Protein AF-A0A395ZCC0-F1 (afdb_monomer)

Secondary structure (DSSP, 8-state):
--STTHHHH-S--EEEEETT-TTHHHHHHTHHHHHHTT---EEEEESSSSSHHHHHHHHHHHHHHH--

Foldseek 3Di:
DPPLCVCVVDVADEEEFEPAEPCVVVSVVCVVVCVVSVPDYDYDYDHDYDDDVRVVVVVVVVVVVPPD

Solvent-accessible surface area (backbone atoms only — not comparable to full-atom values): 4155 Å² total; per-residue (Å²): 106,88,52,91,59,41,65,76,76,44,89,73,43,78,47,74,47,22,74,63,21,93,58,43,69,60,62,56,59,48,50,56,57,39,60,74,56,67,54,71,70,49,78,49,76,36,81,39,37,90,48,65,81,26,52,54,57,52,50,55,56,50,53,66,64,77,72,111

Sequence (68 aa):
MDDPDFNNYFHTFFRCIGDNDCFRSRFLEEDAIIQEKGVHEIRKIYPGGHDWNVWRPCFTDFAQMIFR

Radius of gyration: 13.05 Å; Cα contacts (8 Å, |Δi|>4): 67; chains: 1; bounding box: 22×27×30 Å

Organism: NCBI:txid3949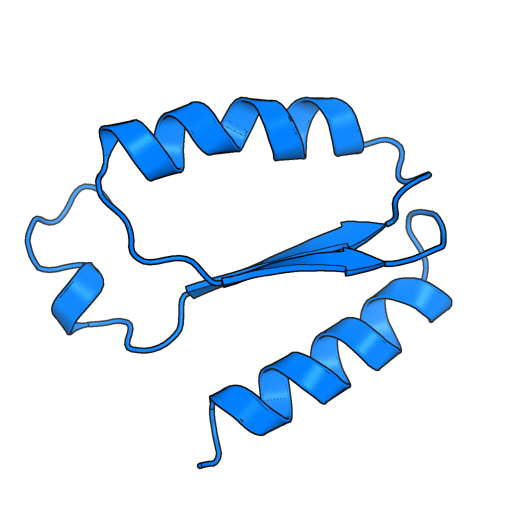1

Mean predicted aligned error: 2.57 Å

Nearest PDB structures (foldseek):
  5vol-assembly2_E  TM=8.276E-01  e=5.584E-03  Bacteroides intestinalis DSM 17393
  5vol-assembly1_C  TM=8.277E-01  e=1.123E-02  Bacteroides intestinalis DSM 17393
  5vol-assembly2_H  TM=8.249E-01  e=1.292E-02  Bacteroides intestinalis DSM 17393
  5vol-assembly2_D  TM=8.347E-01  e=1.486E-02  Bacteroides intestinalis DSM 17393
  5vol-assembly1_F  TM=8.145E-01  e=1.385E-02  Bacteroides intestinalis DSM 17393

pLDDT: mean 95.51, std 4.5, range [71.06, 98.5]

Structure (mmCIF, N/CA/C/O backbone):
data_AF-A0A395ZCC0-F1
#
_entry.id   AF-A0A395ZCC0-F1
#
loop_
_atom_site.group_PDB
_atom_site.i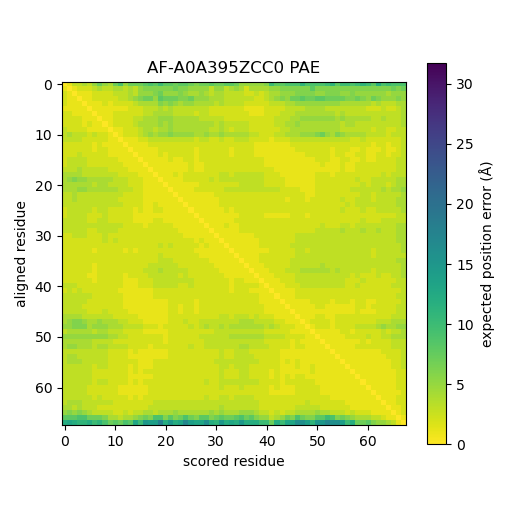d
_atom_site.type_symbol
_atom_site.label_atom_id
_atom_site.label_alt_id
_atom_site.label_comp_id
_atom_site.label_asym_id
_atom_site.label_entity_id
_atom_site.label_seq_id
_atom_site.pdbx_PDB_ins_code
_atom_site.Cartn_x
_atom_site.Cartn_y
_atom_site.Cartn_z
_atom_site.occupancy
_atom_site.B_iso_or_equiv
_atom_site.auth_seq_id
_atom_site.auth_comp_id
_atom_site.auth_asym_id
_atom_site.auth_atom_id
_atom_site.pdbx_PDB_model_num
ATOM 1 N N . MET A 1 1 ? -6.575 10.743 8.555 1.00 75.44 1 MET A N 1
ATOM 2 C CA . MET A 1 1 ? -5.277 10.756 9.258 1.00 75.44 1 MET A CA 1
ATOM 3 C C . MET A 1 1 ? -5.148 11.953 10.187 1.00 75.44 1 MET A C 1
ATOM 5 O O . MET A 1 1 ? -4.414 11.839 11.147 1.00 75.44 1 MET A O 1
ATOM 9 N N . ASP A 1 2 ? -5.816 13.081 9.913 1.00 89.44 2 ASP A N 1
ATOM 10 C CA . ASP A 1 2 ? -5.749 14.272 10.785 1.00 89.44 2 ASP A CA 1
ATOM 11 C C . ASP A 1 2 ? -6.676 14.205 12.008 1.00 89.44 2 ASP A C 1
ATOM 13 O O . ASP A 1 2 ? -6.523 14.979 12.946 1.00 89.44 2 ASP A O 1
ATOM 17 N N . ASP A 1 3 ? -7.636 13.279 11.998 1.00 93.44 3 ASP A N 1
ATOM 18 C CA . ASP A 1 3 ? -8.445 12.960 13.170 1.00 93.44 3 ASP A CA 1
ATOM 19 C C . ASP A 1 3 ? -7.597 12.147 14.173 1.00 93.44 3 ASP A C 1
ATOM 21 O O . ASP A 1 3 ? -7.060 11.104 13.771 1.00 93.44 3 ASP A O 1
ATOM 25 N N . PRO A 1 4 ? -7.471 12.577 15.445 1.00 91.00 4 PRO A N 1
ATOM 26 C CA . PRO A 1 4 ? -6.723 11.851 16.475 1.00 91.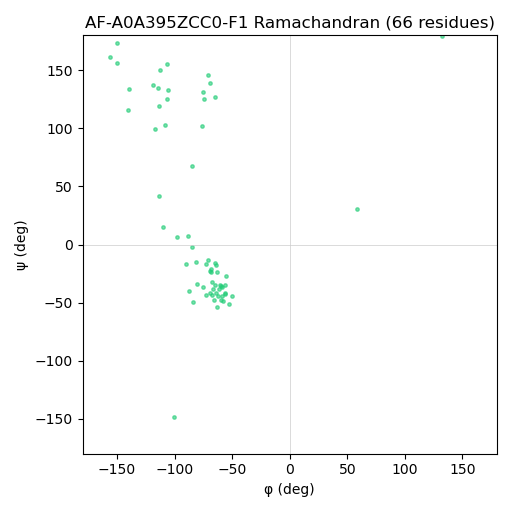00 4 PRO A CA 1
ATOM 27 C C . PRO A 1 4 ? -7.181 10.399 16.677 1.00 91.00 4 PRO A C 1
ATOM 29 O O . PRO A 1 4 ? -6.375 9.554 17.062 1.00 91.00 4 PRO A O 1
ATOM 32 N N . ASP A 1 5 ? -8.446 10.091 16.381 1.00 94.81 5 ASP A N 1
ATOM 33 C CA . ASP A 1 5 ? -9.028 8.755 16.527 1.00 94.81 5 ASP A CA 1
ATOM 34 C C . ASP A 1 5 ? -8.852 7.868 15.284 1.00 94.81 5 ASP A C 1
ATOM 36 O O . ASP A 1 5 ? -9.362 6.747 15.236 1.00 94.81 5 ASP A O 1
ATOM 40 N N . PHE A 1 6 ? -8.093 8.306 14.271 1.00 96.19 6 PHE A N 1
ATOM 41 C CA . PHE A 1 6 ? -7.912 7.561 13.019 1.00 96.19 6 PHE A CA 1
ATOM 42 C C . PHE A 1 6 ? -7.513 6.090 13.225 1.00 96.19 6 PHE A C 1
ATOM 44 O O . PHE A 1 6 ? -8.081 5.197 12.591 1.00 96.19 6 PHE A O 1
ATOM 51 N N . ASN A 1 7 ? -6.569 5.834 14.132 1.00 95.56 7 ASN A N 1
ATOM 52 C CA . ASN A 1 7 ? -6.085 4.484 14.429 1.00 95.56 7 ASN A CA 1
ATOM 53 C C . ASN A 1 7 ? -7.143 3.603 15.123 1.00 95.56 7 ASN A C 1
ATOM 55 O O . ASN A 1 7 ? -7.047 2.381 15.059 1.00 95.56 7 ASN A O 1
ATOM 59 N N . ASN A 1 8 ? -8.160 4.200 15.752 1.00 95.19 8 ASN A N 1
ATOM 60 C CA . ASN A 1 8 ? -9.282 3.471 16.345 1.00 95.19 8 ASN A CA 1
ATOM 61 C C . ASN A 1 8 ? -10.321 3.089 15.279 1.00 95.19 8 ASN A C 1
ATOM 63 O O . ASN A 1 8 ? -10.920 2.016 15.348 1.00 95.19 8 ASN A O 1
ATOM 67 N N . TYR A 1 9 ? -10.513 3.937 14.263 1.00 94.94 9 TYR A N 1
ATOM 68 C CA . TYR A 1 9 ? -11.446 3.665 13.167 1.00 94.94 9 TYR A CA 1
ATOM 69 C C . TYR A 1 9 ? -10.935 2.579 12.221 1.00 94.94 9 TYR A C 1
ATOM 71 O O . TYR A 1 9 ? -11.685 1.688 11.824 1.00 94.94 9 TYR A O 1
ATOM 79 N N . PHE A 1 10 ? -9.652 2.634 11.861 1.00 92.75 10 PHE A N 1
ATOM 80 C CA . PHE A 1 10 ? -9.067 1.734 10.874 1.00 92.75 10 PHE A CA 1
ATOM 81 C C . PHE A 1 10 ? -8.131 0.733 11.534 1.00 92.75 10 PHE A C 1
ATOM 83 O O . PHE A 1 10 ? -6.977 1.024 11.826 1.00 92.75 10 PHE A O 1
ATOM 90 N N . HIS A 1 11 ? -8.622 -0.494 11.698 1.00 91.81 11 HIS A N 1
ATOM 91 C CA . HIS A 1 11 ? -7.839 -1.596 12.264 1.00 91.81 11 HIS A CA 1
ATOM 92 C C . HIS A 1 11 ? -6.765 -2.106 11.290 1.00 91.81 11 HIS A C 1
ATOM 94 O O . HIS A 1 11 ? -5.853 -2.836 11.668 1.00 91.81 11 HIS A O 1
ATOM 100 N N . THR A 1 12 ? -6.884 -1.764 10.007 1.00 94.62 12 THR A N 1
ATOM 101 C CA . THR A 1 12 ? -5.916 -2.118 8.970 1.00 94.62 12 THR A CA 1
ATOM 102 C C . THR A 1 12 ? -5.752 -0.942 8.023 1.00 94.62 12 THR A C 1
ATOM 104 O 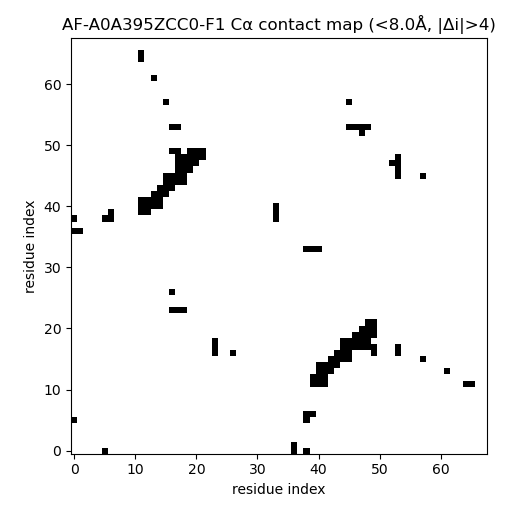O . THR A 1 12 ? -6.681 -0.579 7.303 1.00 94.62 12 THR A O 1
ATOM 107 N N . PHE A 1 13 ? -4.549 -0.375 7.999 1.00 95.94 13 PHE A N 1
ATOM 108 C CA . PHE A 1 13 ? -4.125 0.598 7.004 1.00 95.94 13 PHE A CA 1
ATOM 109 C C . PHE A 1 13 ? -2.955 0.001 6.214 1.00 95.94 13 PHE A C 1
ATOM 111 O O . PHE A 1 13 ? -1.826 -0.062 6.697 1.00 95.94 13 PHE A O 1
ATOM 118 N N . PHE A 1 14 ? -3.243 -0.524 5.023 1.00 97.25 14 PHE A N 1
ATOM 119 C CA . PHE A 1 14 ? -2.277 -1.260 4.210 1.00 97.25 14 PHE A CA 1
ATOM 120 C C . PHE A 1 14 ? -1.814 -0.423 3.017 1.00 97.25 14 PHE A C 1
ATOM 122 O O . PHE A 1 14 ? -2.632 0.014 2.208 1.00 97.25 14 PHE A O 1
ATOM 129 N N . ARG A 1 15 ? -0.498 -0.237 2.880 1.00 97.50 15 ARG A N 1
ATOM 130 C CA . ARG A 1 15 ? 0.124 0.422 1.727 1.00 97.50 15 ARG A CA 1
ATOM 131 C C . ARG A 1 15 ? 1.065 -0.534 1.008 1.00 97.50 15 ARG A C 1
ATOM 133 O O . ARG A 1 15 ? 1.858 -1.242 1.630 1.00 97.50 15 ARG A O 1
ATOM 140 N N . CYS A 1 16 ? 1.021 -0.534 -0.318 1.00 98.00 16 CYS A N 1
ATOM 141 C CA . CYS A 1 16 ? 1.911 -1.368 -1.110 1.00 98.00 16 CYS A CA 1
ATOM 142 C C . CYS A 1 16 ? 2.253 -0.774 -2.468 1.00 98.00 16 CYS A C 1
ATOM 144 O O . CYS A 1 16 ? 1.496 0.032 -3.003 1.00 98.00 16 CYS A O 1
ATOM 146 N N . ILE A 1 17 ? 3.394 -1.194 -3.017 1.00 98.50 17 ILE A N 1
ATOM 147 C CA . ILE A 1 17 ? 3.846 -0.792 -4.350 1.00 98.50 17 ILE A CA 1
ATOM 148 C C . ILE A 1 17 ? 4.813 -1.824 -4.950 1.00 98.50 17 ILE A C 1
ATOM 150 O O . ILE A 1 17 ? 5.397 -2.629 -4.221 1.00 98.50 17 ILE A O 1
ATOM 154 N N . GLY A 1 18 ? 4.989 -1.791 -6.271 1.00 98.50 18 GLY A N 1
ATOM 155 C CA . GLY A 1 18 ? 6.073 -2.479 -6.970 1.00 98.50 18 GLY A CA 1
ATOM 156 C C . GLY A 1 18 ? 7.442 -1.828 -6.723 1.00 98.50 18 GLY A C 1
ATOM 157 O O . GLY A 1 18 ? 7.554 -0.608 -6.588 1.00 98.50 18 GLY A O 1
ATOM 158 N N . ASP A 1 19 ? 8.508 -2.621 -6.669 1.00 97.81 19 ASP A N 1
ATOM 159 C CA . ASP A 1 19 ? 9.887 -2.145 -6.503 1.00 97.81 19 ASP A CA 1
ATOM 160 C C . ASP A 1 19 ? 10.437 -1.391 -7.726 1.00 97.81 19 ASP A C 1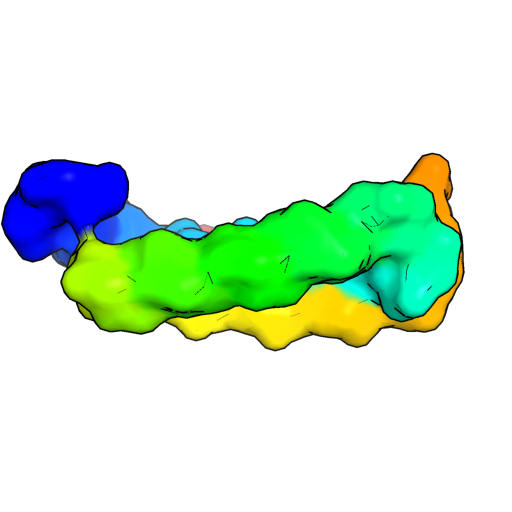
ATOM 162 O O . ASP A 1 19 ? 11.331 -0.557 -7.574 1.00 97.81 19 ASP A O 1
ATOM 166 N N . ASN A 1 20 ? 9.862 -1.631 -8.904 1.00 97.69 20 ASN A N 1
ATOM 167 C CA . ASN A 1 20 ? 10.172 -0.964 -10.167 1.00 97.69 20 ASN A CA 1
ATOM 168 C C . ASN A 1 20 ? 9.033 -0.039 -10.635 1.00 97.69 20 ASN A C 1
ATOM 170 O O . ASN A 1 20 ? 8.978 0.349 -11.802 1.00 97.69 20 ASN A O 1
ATOM 174 N N . ASP A 1 21 ? 8.091 0.294 -9.749 1.00 97.88 21 ASP A N 1
ATOM 175 C CA . ASP A 1 21 ? 6.987 1.199 -10.065 1.00 97.88 21 ASP A CA 1
ATOM 176 C C . ASP A 1 21 ? 7.498 2.640 -10.264 1.00 97.88 21 ASP A C 1
ATOM 178 O O . ASP A 1 21 ? 8.344 3.137 -9.512 1.00 97.88 21 ASP A O 1
ATOM 182 N N . CYS A 1 22 ? 6.963 3.335 -11.271 1.00 97.56 22 CYS A N 1
ATOM 183 C CA . CYS A 1 22 ? 7.342 4.709 -11.593 1.00 97.56 22 CYS A CA 1
ATOM 184 C C . CYS A 1 22 ? 6.991 5.719 -10.486 1.00 97.56 22 CYS A C 1
ATOM 186 O O . CYS A 1 22 ? 7.576 6.802 -10.448 1.00 97.56 22 CYS A O 1
ATOM 188 N N . PHE A 1 23 ? 6.097 5.371 -9.557 1.00 97.56 23 PHE A N 1
ATOM 189 C CA . PHE A 1 23 ? 5.707 6.213 -8.425 1.00 97.56 23 PHE A CA 1
ATOM 190 C C . PHE A 1 23 ? 6.432 5.872 -7.115 1.00 97.56 23 PHE A C 1
ATOM 192 O O . PHE A 1 23 ? 6.130 6.462 -6.075 1.00 97.56 23 PHE A O 1
ATOM 199 N N . ARG A 1 24 ? 7.417 4.963 -7.139 1.00 96.94 24 ARG A N 1
ATOM 200 C CA . ARG A 1 24 ? 8.109 4.491 -5.929 1.00 96.94 24 ARG A CA 1
ATOM 201 C C . ARG A 1 24 ? 8.749 5.596 -5.100 1.00 96.94 24 ARG A C 1
ATOM 203 O O . ARG A 1 24 ? 8.630 5.554 -3.881 1.00 96.94 24 ARG A O 1
ATOM 210 N N . SER A 1 25 ? 9.387 6.586 -5.719 1.00 97.50 25 SER A N 1
ATOM 211 C CA . SER A 1 25 ? 10.000 7.691 -4.967 1.00 97.50 25 SER A CA 1
ATOM 212 C C . SER A 1 25 ? 8.962 8.446 -4.134 1.00 97.50 25 SER A C 1
ATOM 214 O O . SER A 1 25 ? 9.139 8.598 -2.931 1.00 97.50 25 SER A O 1
ATOM 216 N N . ARG A 1 26 ? 7.823 8.797 -4.743 1.00 97.56 26 ARG A N 1
ATOM 217 C CA . ARG A 1 26 ? 6.722 9.486 -4.059 1.00 97.56 26 ARG A CA 1
ATOM 218 C C . ARG A 1 26 ? 6.108 8.633 -2.948 1.00 97.56 26 ARG A C 1
ATOM 220 O O . ARG A 1 26 ? 5.841 9.135 -1.865 1.00 97.56 26 ARG A O 1
ATOM 227 N N . PHE A 1 27 ? 5.925 7.337 -3.193 1.00 97.50 27 PHE A N 1
ATOM 228 C CA . PHE A 1 27 ? 5.410 6.406 -2.186 1.00 97.50 27 PHE A CA 1
ATOM 229 C C . PHE A 1 27 ? 6.291 6.345 -0.927 1.00 97.50 27 PHE A C 1
ATOM 231 O O . PHE A 1 27 ? 5.772 6.216 0.183 1.00 97.50 27 PHE A O 1
ATOM 238 N N . LEU A 1 28 ? 7.617 6.436 -1.099 1.00 96.19 28 LEU A N 1
ATOM 239 C CA . LEU A 1 28 ? 8.575 6.480 0.008 1.00 96.19 28 LEU A CA 1
ATOM 240 C C . LEU A 1 28 ? 8.596 7.845 0.705 1.00 96.19 28 LEU A C 1
ATOM 242 O O . LEU A 1 28 ? 8.731 7.896 1.921 1.00 96.19 28 LEU A O 1
ATOM 246 N N . GLU A 1 29 ? 8.436 8.946 -0.031 1.00 96.81 29 GLU A N 1
ATOM 247 C CA . GLU A 1 29 ? 8.321 10.289 0.559 1.00 96.81 29 GLU A CA 1
ATOM 248 C C . GLU A 1 29 ? 7.102 10.401 1.490 1.00 96.81 29 GLU A C 1
ATOM 250 O O . GLU A 1 29 ? 7.172 11.038 2.541 1.00 96.81 29 GLU A O 1
ATOM 255 N N . GLU A 1 30 ? 6.004 9.720 1.158 1.00 95.81 30 GLU A N 1
ATOM 256 C CA . GLU A 1 30 ? 4.799 9.663 1.992 1.00 95.81 30 GLU A CA 1
ATOM 257 C C . GLU A 1 30 ? 5.014 8.949 3.338 1.00 95.81 30 GLU A C 1
ATOM 259 O O . GLU A 1 30 ? 4.214 9.155 4.252 1.00 95.81 30 GLU A O 1
ATOM 264 N N . ASP A 1 31 ? 6.098 8.178 3.518 1.00 95.88 31 ASP A N 1
ATOM 265 C CA . ASP A 1 31 ? 6.450 7.603 4.827 1.00 95.88 31 ASP A CA 1
ATOM 266 C C . ASP A 1 31 ? 6.594 8.702 5.892 1.00 95.88 31 ASP A C 1
ATOM 268 O O . ASP A 1 31 ? 6.213 8.494 7.044 1.00 95.88 31 ASP A O 1
ATOM 272 N N . ALA A 1 32 ? 7.095 9.885 5.512 1.00 96.31 32 ALA A N 1
ATOM 273 C CA . ALA A 1 32 ? 7.228 11.016 6.426 1.00 96.31 32 ALA A CA 1
ATOM 274 C C . ALA A 1 32 ? 5.863 11.469 6.967 1.00 96.31 32 ALA A C 1
ATOM 276 O O . ALA A 1 32 ? 5.738 11.748 8.155 1.00 96.31 32 ALA A O 1
ATOM 277 N N . ILE A 1 33 ? 4.826 11.457 6.123 1.00 95.50 33 ILE A N 1
ATOM 278 C CA . ILE A 1 33 ? 3.457 11.829 6.507 1.00 95.50 33 ILE A CA 1
ATOM 279 C 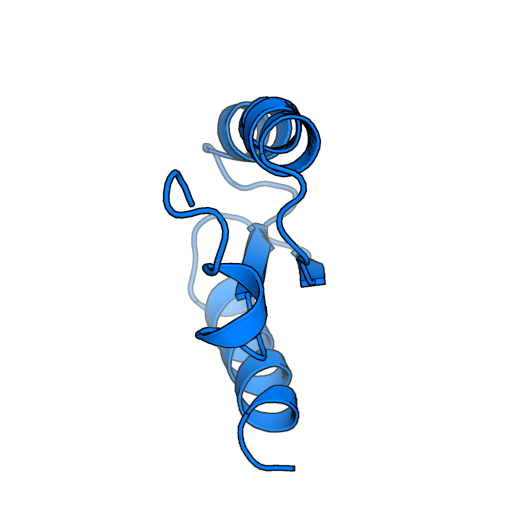C . ILE A 1 33 ? 2.868 10.778 7.453 1.00 9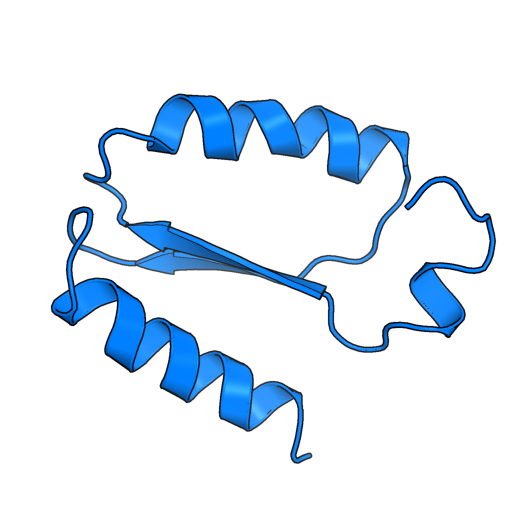5.50 33 ILE A C 1
ATOM 281 O O . ILE A 1 33 ? 2.217 11.122 8.438 1.00 95.50 33 ILE A O 1
ATOM 285 N N . ILE A 1 34 ? 3.095 9.491 7.174 1.00 96.31 34 ILE A N 1
ATOM 286 C CA . ILE A 1 34 ? 2.626 8.397 8.037 1.00 96.31 34 ILE A CA 1
ATOM 287 C C . ILE A 1 34 ? 3.262 8.493 9.428 1.00 96.31 34 ILE A C 1
ATOM 289 O O . ILE A 1 34 ? 2.556 8.374 10.432 1.00 96.31 34 ILE A O 1
ATOM 293 N N . GLN A 1 35 ? 4.572 8.753 9.483 1.00 95.50 35 GLN A N 1
ATOM 294 C CA . GLN A 1 35 ? 5.317 8.918 10.731 1.00 95.50 35 GLN A CA 1
ATOM 295 C C . GLN A 1 35 ? 4.879 10.164 11.502 1.00 95.50 35 GLN A C 1
ATOM 297 O O . GLN A 1 35 ? 4.599 10.066 12.694 1.00 95.50 35 GLN A O 1
ATOM 302 N N . GLU A 1 36 ? 4.776 11.313 10.829 1.00 96.81 36 GLU A N 1
ATOM 303 C CA . GLU A 1 36 ? 4.328 12.576 11.427 1.00 96.81 36 GLU A CA 1
ATOM 304 C C . GLU A 1 36 ? 2.943 12.433 12.066 1.00 96.81 36 GLU A C 1
ATOM 306 O O . GLU A 1 36 ? 2.719 12.897 13.183 1.00 96.81 36 GLU A O 1
ATOM 311 N N . LYS A 1 37 ? 2.023 11.743 11.385 1.00 95.00 37 LYS A N 1
ATOM 312 C CA . LYS A 1 37 ? 0.647 11.549 11.857 1.00 95.00 37 LYS A CA 1
ATOM 313 C C . LYS A 1 37 ? 0.481 10.367 12.816 1.00 95.00 37 LYS A C 1
ATOM 315 O O . LYS A 1 37 ? -0.630 10.125 13.279 1.00 95.00 37 LYS A O 1
ATOM 320 N N . GLY A 1 38 ? 1.546 9.613 13.100 1.00 95.62 38 GLY A N 1
ATOM 321 C CA . GLY A 1 38 ? 1.497 8.444 13.983 1.00 95.62 38 GLY A CA 1
ATOM 322 C C . GLY A 1 38 ? 0.518 7.359 13.518 1.00 95.62 38 GLY A C 1
ATOM 323 O O . GLY A 1 38 ? -0.083 6.672 14.345 1.00 95.62 38 GLY A O 1
ATOM 324 N N . VAL A 1 39 ? 0.305 7.219 12.206 1.00 96.19 39 VAL A N 1
ATOM 325 C CA . VAL A 1 39 ? -0.648 6.247 11.650 1.00 96.19 39 VAL A CA 1
ATOM 326 C C . VAL A 1 39 ? -0.068 4.836 11.727 1.00 96.19 39 VAL A C 1
ATOM 328 O O . VAL A 1 39 ? 1.062 4.591 11.304 1.00 96.19 39 VAL A O 1
ATOM 331 N N . HIS A 1 40 ? -0.854 3.883 12.230 1.00 95.44 40 HIS A N 1
ATOM 332 C CA . HIS A 1 40 ? -0.460 2.476 12.263 1.00 95.44 40 HIS A CA 1
ATOM 333 C C . HIS A 1 40 ? -0.601 1.845 10.873 1.00 95.44 40 HIS A C 1
ATOM 335 O O . HIS A 1 40 ? -1.706 1.497 10.458 1.00 95.44 40 HIS A O 1
ATOM 341 N N . GLU A 1 41 ? 0.513 1.677 10.155 1.00 96.00 41 GLU A N 1
ATOM 342 C CA . GLU A 1 41 ? 0.513 1.071 8.821 1.00 96.00 41 GLU A CA 1
ATOM 343 C C . GLU A 1 41 ? 1.082 -0.351 8.767 1.00 96.00 41 GLU A C 1
ATOM 345 O O . GLU A 1 41 ? 1.946 -0.751 9.548 1.00 96.00 41 GLU A O 1
ATOM 350 N N . ILE A 1 42 ? 0.647 -1.088 7.747 1.00 96.50 42 ILE A N 1
ATOM 351 C CA . ILE A 1 42 ? 1.326 -2.275 7.234 1.00 96.50 42 ILE A CA 1
ATOM 352 C C . ILE A 1 42 ? 1.804 -1.933 5.826 1.00 96.50 42 ILE A C 1
ATOM 354 O O . ILE A 1 42 ? 0.994 -1.648 4.943 1.00 96.50 42 ILE A O 1
ATOM 358 N N . ARG A 1 43 ? 3.119 -1.984 5.604 1.00 96.94 43 ARG A N 1
ATOM 359 C CA . ARG A 1 43 ? 3.726 -1.635 4.317 1.00 96.94 43 ARG A CA 1
ATOM 360 C C . ARG A 1 43 ? 4.381 -2.838 3.657 1.00 96.94 43 ARG A C 1
ATOM 362 O O . ARG A 1 43 ? 5.145 -3.553 4.305 1.00 96.94 43 ARG A O 1
ATOM 369 N N . LYS A 1 44 ? 4.144 -3.032 2.355 1.00 97.88 44 LYS A N 1
ATOM 370 C CA . LYS A 1 44 ? 4.799 -4.097 1.582 1.00 97.88 44 LYS A CA 1
ATOM 371 C 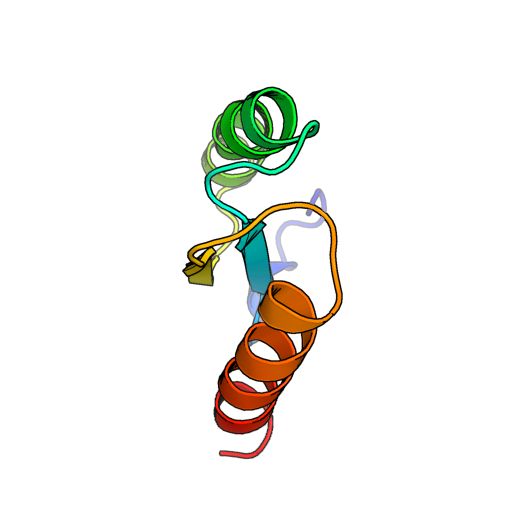C . LYS A 1 44 ? 5.213 -3.652 0.181 1.00 97.88 44 LYS A C 1
ATOM 373 O O . LYS A 1 44 ? 4.433 -3.047 -0.544 1.00 97.88 44 LYS A O 1
ATOM 378 N N . ILE A 1 45 ? 6.443 -3.983 -0.199 1.00 97.88 45 ILE A N 1
ATOM 379 C CA . ILE A 1 45 ? 6.969 -3.766 -1.549 1.00 97.88 45 ILE A CA 1
ATOM 380 C C . ILE A 1 45 ? 7.022 -5.121 -2.255 1.00 97.88 45 ILE A C 1
ATOM 382 O O . ILE A 1 45 ? 7.493 -6.099 -1.673 1.00 97.88 45 ILE A O 1
ATOM 386 N N . TYR A 1 46 ? 6.525 -5.176 -3.484 1.00 98.12 46 TYR A N 1
ATOM 387 C CA . TYR A 1 46 ? 6.459 -6.390 -4.295 1.00 98.12 46 TYR A CA 1
ATOM 388 C C . TYR A 1 46 ? 7.403 -6.281 -5.497 1.00 98.12 46 TYR A C 1
ATOM 390 O O . TYR A 1 46 ? 7.607 -5.177 -5.994 1.00 98.12 46 TYR A O 1
ATOM 398 N N . PRO A 1 47 ? 7.958 -7.392 -6.005 1.00 97.94 47 PRO A N 1
ATOM 399 C CA . PRO A 1 47 ? 8.701 -7.372 -7.261 1.00 97.94 47 PRO A CA 1
ATOM 400 C C . PRO A 1 47 ? 7.783 -7.008 -8.435 1.00 97.94 47 PRO A C 1
ATOM 402 O O . PRO A 1 47 ? 6.754 -7.658 -8.627 1.00 97.94 47 PRO A O 1
ATOM 405 N N . GLY A 1 48 ? 8.156 -6.004 -9.227 1.00 97.50 48 GLY A N 1
ATOM 406 C CA . GLY A 1 48 ? 7.430 -5.592 -10.432 1.00 97.50 48 GLY A CA 1
ATOM 407 C C . GLY A 1 48 ? 7.185 -4.086 -10.531 1.00 97.50 48 GLY A C 1
ATOM 408 O O . GLY A 1 48 ? 7.597 -3.307 -9.672 1.00 97.50 48 GLY A O 1
ATOM 409 N N . GLY A 1 49 ? 6.541 -3.677 -11.624 1.00 97.56 49 GLY A N 1
ATOM 410 C CA . GLY A 1 49 ? 6.215 -2.282 -11.906 1.00 97.56 49 GLY A CA 1
ATOM 411 C C . GLY A 1 49 ? 4.764 -1.935 -11.579 1.00 97.56 49 GLY A C 1
ATOM 412 O O . GLY A 1 49 ? 4.142 -2.506 -10.683 1.00 97.56 49 GLY A O 1
ATOM 413 N N . HIS A 1 50 ? 4.215 -0.996 -12.345 1.00 97.56 50 HIS A N 1
ATOM 414 C CA . HIS A 1 50 ? 2.832 -0.553 -12.212 1.00 97.56 50 HIS A CA 1
ATOM 415 C C . HIS A 1 50 ? 1.871 -1.466 -12.991 1.00 97.56 50 HIS A C 1
ATOM 417 O O . HIS A 1 50 ? 1.322 -1.074 -14.023 1.00 97.56 50 HIS A O 1
ATOM 423 N N . ASP A 1 51 ? 1.720 -2.716 -12.545 1.00 97.25 51 ASP A N 1
ATOM 424 C CA . ASP A 1 51 ? 0.922 -3.711 -13.263 1.00 97.25 51 ASP A CA 1
ATOM 425 C C . ASP A 1 51 ? 0.249 -4.772 -12.370 1.00 97.25 51 ASP A C 1
ATOM 427 O O . ASP A 1 51 ? 0.450 -4.872 -11.156 1.00 97.25 51 ASP A O 1
ATOM 431 N N . TRP A 1 52 ? -0.588 -5.595 -13.005 1.00 97.94 52 TRP A N 1
ATOM 432 C CA . TRP A 1 52 ? -1.397 -6.620 -12.347 1.00 97.94 52 TRP A CA 1
ATOM 433 C C . TRP A 1 52 ? -0.597 -7.726 -11.651 1.00 97.94 52 TRP A C 1
ATOM 435 O O . TRP A 1 52 ? -1.133 -8.349 -10.731 1.00 97.94 52 TRP A O 1
ATOM 445 N N . ASN A 1 53 ? 0.652 -7.987 -12.045 1.00 97.19 53 ASN A N 1
ATOM 446 C CA . ASN A 1 53 ? 1.493 -8.974 -11.364 1.00 97.19 53 ASN A CA 1
ATOM 447 C C . ASN A 1 53 ? 1.877 -8.508 -9.958 1.00 97.19 53 ASN A C 1
ATOM 449 O O . ASN A 1 53 ? 2.110 -9.348 -9.094 1.00 97.19 53 ASN A O 1
ATOM 453 N N . VAL A 1 54 ? 1.864 -7.194 -9.711 1.00 98.31 54 VAL A N 1
ATOM 454 C CA . VAL A 1 54 ? 1.990 -6.610 -8.373 1.00 98.31 54 VAL A CA 1
ATOM 455 C C . VAL A 1 54 ? 0.632 -6.570 -7.673 1.00 98.31 54 VAL A C 1
ATOM 457 O O . VAL A 1 54 ? 0.498 -7.057 -6.554 1.00 98.31 54 VAL A O 1
ATOM 460 N N . TRP A 1 55 ? -0.418 -6.057 -8.318 1.00 98.25 55 TRP A N 1
ATOM 461 C CA . TRP A 1 55 ? -1.691 -5.808 -7.621 1.00 98.25 55 TRP A CA 1
ATOM 462 C C . TRP A 1 55 ? -2.428 -7.076 -7.169 1.00 98.25 55 TRP A C 1
ATOM 464 O O . TRP A 1 55 ? -3.093 -7.066 -6.133 1.00 98.25 55 TRP A O 1
ATOM 474 N N . ARG A 1 56 ? -2.310 -8.186 -7.909 1.00 98.25 56 ARG A N 1
ATOM 475 C CA . ARG A 1 56 ? -2.946 -9.465 -7.543 1.00 98.25 56 ARG A CA 1
ATOM 476 C C . ARG A 1 56 ? -2.423 -10.032 -6.213 1.00 98.25 56 ARG A C 1
ATOM 478 O O . ARG A 1 56 ? -3.255 -10.317 -5.344 1.00 98.25 56 ARG A O 1
ATOM 485 N N . PRO A 1 57 ? -1.101 -10.208 -6.008 1.00 97.75 57 PRO A N 1
ATOM 486 C CA . PRO A 1 57 ? -0.591 -10.622 -4.706 1.00 97.75 57 PRO A CA 1
ATOM 487 C C . PRO A 1 57 ? -0.838 -9.560 -3.625 1.00 97.75 57 PRO A C 1
ATOM 489 O O . PRO A 1 57 ? -1.201 -9.946 -2.518 1.00 97.75 57 PRO A O 1
ATOM 492 N N . CYS A 1 58 ? -0.783 -8.254 -3.944 1.00 97.81 58 CYS A N 1
ATOM 493 C CA . CYS A 1 58 ? -1.168 -7.197 -2.996 1.00 97.81 58 CYS A CA 1
ATOM 494 C C . CYS A 1 58 ? -2.562 -7.414 -2.404 1.00 97.81 58 CYS A C 1
ATOM 496 O O . CYS A 1 58 ? -2.733 -7.386 -1.185 1.00 97.81 58 CYS A O 1
ATOM 498 N N . PHE A 1 59 ? -3.556 -7.640 -3.266 1.00 97.19 59 PHE A N 1
ATOM 499 C CA . PHE A 1 59 ? -4.925 -7.882 -2.826 1.00 97.19 59 PHE A CA 1
ATOM 500 C C . PHE A 1 59 ? -5.055 -9.197 -2.056 1.00 97.19 59 PHE A C 1
ATOM 502 O O . PHE A 1 59 ? -5.778 -9.256 -1.066 1.00 97.19 59 PHE A O 1
ATOM 509 N N . THR A 1 60 ? -4.337 -10.237 -2.487 1.00 96.94 60 THR A N 1
ATOM 510 C CA . THR A 1 60 ? -4.343 -11.539 -1.809 1.00 96.94 60 THR A CA 1
ATOM 511 C C . THR A 1 60 ? -3.891 -11.391 -0.358 1.00 96.94 60 THR A C 1
ATOM 513 O O . THR A 1 60 ? -4.594 -11.846 0.540 1.00 96.94 60 THR A O 1
ATOM 516 N N . ASP A 1 61 ? -2.780 -10.693 -0.118 1.00 96.88 61 ASP A N 1
ATOM 517 C CA . ASP A 1 61 ? -2.272 -10.455 1.233 1.00 96.88 61 ASP A CA 1
ATOM 518 C C . ASP A 1 61 ? -3.196 -9.546 2.047 1.00 96.88 61 ASP A C 1
ATOM 520 O O . ASP A 1 61 ? -3.486 -9.848 3.203 1.00 96.88 61 ASP A O 1
ATOM 524 N N . PHE A 1 62 ? -3.706 -8.466 1.445 1.00 97.00 62 PHE A N 1
ATOM 525 C CA . PHE A 1 62 ? -4.654 -7.566 2.104 1.00 97.00 62 PHE A CA 1
ATOM 526 C C . PHE A 1 62 ? -5.929 -8.295 2.551 1.00 97.00 62 PHE A C 1
ATOM 528 O O . PHE A 1 62 ? -6.372 -8.124 3.687 1.00 97.00 62 PHE A O 1
ATOM 535 N N . ALA A 1 63 ? -6.494 -9.158 1.703 1.00 96.44 63 ALA A N 1
ATOM 536 C CA . ALA A 1 63 ? -7.693 -9.926 2.028 1.00 96.44 63 ALA A CA 1
ATOM 537 C C . ALA A 1 63 ? -7.492 -10.825 3.265 1.00 96.44 63 ALA A C 1
ATOM 539 O O . ALA A 1 63 ? -8.399 -10.940 4.086 1.00 96.44 63 ALA A O 1
ATOM 540 N N . GLN A 1 64 ? -6.293 -11.394 3.455 1.00 94.75 64 GLN A N 1
ATOM 541 C CA . GLN A 1 64 ? -5.954 -12.177 4.657 1.00 94.75 64 GLN A CA 1
ATOM 542 C C . GLN A 1 64 ? -5.811 -11.322 5.932 1.00 94.75 64 GLN A C 1
ATOM 544 O O . GLN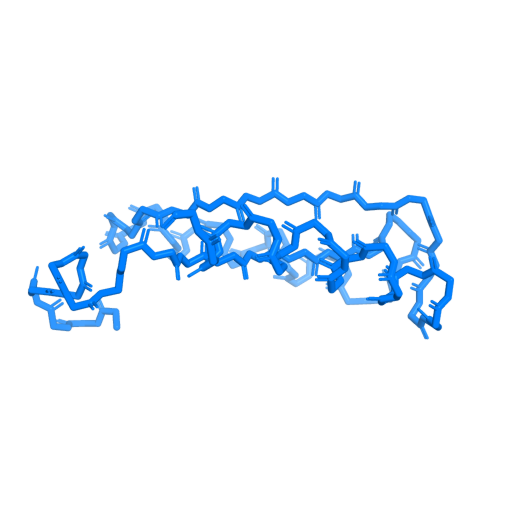 A 1 64 ? -5.727 -11.860 7.039 1.00 94.75 64 GLN A O 1
ATOM 549 N N . MET A 1 65 ? -5.723 -9.994 5.814 1.00 94.38 65 MET A N 1
ATOM 550 C CA . MET A 1 65 ? -5.652 -9.082 6.962 1.00 94.38 65 MET A CA 1
ATOM 551 C C . MET A 1 65 ? -7.045 -8.690 7.458 1.00 94.38 65 MET A C 1
ATOM 553 O O . MET A 1 65 ? -7.250 -8.633 8.666 1.00 94.38 65 MET A O 1
ATOM 557 N N . ILE A 1 66 ? -7.989 -8.449 6.542 1.00 92.44 66 ILE A N 1
ATOM 558 C CA . ILE A 1 66 ? -9.312 -7.890 6.874 1.00 92.44 66 ILE A CA 1
ATOM 559 C C . ILE A 1 66 ? -10.393 -8.931 7.193 1.00 92.44 66 ILE A C 1
ATOM 561 O O . ILE A 1 66 ? -11.414 -8.574 7.771 1.00 92.44 66 ILE A O 1
ATOM 565 N N . PHE A 1 67 ? -10.189 -10.202 6.838 1.00 84.94 67 PHE A N 1
ATOM 566 C CA . PHE A 1 67 ? -11.143 -11.290 7.102 1.00 84.94 67 PHE A CA 1
ATOM 567 C C . PHE A 1 67 ? -10.590 -12.315 8.098 1.00 84.94 67 PHE A C 1
ATOM 569 O O . PHE A 1 67 ? -10.720 -13.522 7.891 1.00 84.94 67 PHE A O 1
ATOM 576 N N . ARG A 1 68 ? -9.926 -11.822 9.146 1.00 71.06 68 ARG A N 1
ATOM 577 C CA . ARG A 1 68 ? -9.455 -12.646 10.265 1.00 71.06 68 ARG A CA 1
ATOM 578 C C . ARG A 1 68 ? -10.558 -12.911 11.276 1.00 71.06 68 ARG A C 1
ATOM 580 O O . ARG A 1 68 ? -11.371 -11.989 11.503 1.00 71.06 68 ARG A O 1
#